Protein AF-A0A3M1T4Y9-F1 (afdb_monomer_lite)

Secondary structure (DSSP, 8-state):
--HHHHHHHHHHHHHHHHHHHHHHHHTTHHHHHHHHHHHHHTT-HHHHHHHHHHHHHHHHHHHHHHHHHHHHHHHHHHHHHHHHHSPPHHHHHHHHHHHHHHHHHHHHHTSS---HHHHHHHHHHHHHHHHHHHHHHHHHHHT-GGG-------S---------HHHHHTT--

Radius of gyration: 30.02 Å; chains: 1; bounding box: 60×34×85 Å

Foldseek 3Di:
DPVLVVVLVVLVVQLVVLVVQLVVLVVVQVVLLVQLLVCVVVVVLVSSLVSLVVNVVSVVSSVVSVVSSVVSVVVSVVSVVVSVPDDDPVRVVVVVVVVVVVVVVVVVCVVPPDDPVVVVVVVVVVVVVVVVVVVVVVVVCVVDVPPPDPDDDDDDPDDDPPPRSVRSSVVND

pLDDT: mean 72.03, std 17.89, range [40.34, 96.44]

Structure (mmCIF, N/CA/C/O backbone):
data_AF-A0A3M1T4Y9-F1
#
_entry.id   AF-A0A3M1T4Y9-F1
#
loop_
_atom_site.group_PDB
_atom_site.id
_atom_site.type_symbol
_atom_site.label_atom_id
_atom_site.label_alt_id
_atom_site.label_comp_id
_atom_site.label_asym_id
_atom_site.label_entity_id
_atom_site.label_seq_id
_atom_site.pdbx_PDB_ins_code
_atom_site.Cartn_x
_atom_site.Cartn_y
_atom_site.Cartn_z
_atom_site.occupancy
_atom_site.B_iso_or_equiv
_atom_site.auth_seq_id
_atom_site.auth_comp_id
_atom_site.auth_asym_id
_atom_site.auth_atom_id
_atom_site.pdbx_PDB_model_num
ATOM 1 N N . MET A 1 1 ? 6.243 -13.590 -27.210 1.00 53.50 1 MET A N 1
ATOM 2 C CA . MET A 1 1 ? 5.808 -12.484 -26.328 1.00 53.50 1 MET A CA 1
ATOM 3 C C . MET A 1 1 ? 6.963 -11.509 -26.207 1.00 53.50 1 MET A C 1
ATOM 5 O O . MET A 1 1 ? 8.082 -11.966 -26.019 1.00 53.50 1 MET A O 1
ATOM 9 N N . ASP A 1 2 ? 6.724 -10.208 -26.372 1.00 73.19 2 ASP A N 1
ATOM 10 C CA . ASP A 1 2 ? 7.786 -9.206 -26.223 1.00 73.19 2 ASP A CA 1
ATOM 11 C C . ASP A 1 2 ? 8.213 -9.130 -24.743 1.00 73.19 2 ASP A C 1
ATOM 13 O O . ASP A 1 2 ? 7.358 -8.845 -23.898 1.00 73.19 2 ASP A O 1
ATOM 17 N N . PRO A 1 3 ? 9.502 -9.319 -24.403 1.00 76.31 3 PRO A N 1
ATOM 18 C CA . PRO A 1 3 ? 9.963 -9.330 -23.008 1.00 76.31 3 PRO A CA 1
ATOM 19 C C . PRO A 1 3 ? 9.664 -8.008 -22.278 1.00 76.31 3 PRO A C 1
ATOM 21 O O . PRO A 1 3 ? 9.372 -8.000 -21.086 1.00 76.31 3 PRO A O 1
ATOM 24 N N . ARG A 1 4 ? 9.625 -6.891 -23.016 1.00 75.44 4 ARG A N 1
ATOM 25 C CA . ARG A 1 4 ? 9.264 -5.556 -22.506 1.00 75.44 4 ARG A CA 1
ATOM 26 C C . ARG A 1 4 ? 7.809 -5.465 -22.046 1.00 75.44 4 ARG A C 1
ATOM 28 O O . ARG A 1 4 ? 7.529 -4.947 -20.970 1.00 75.44 4 ARG A O 1
ATOM 35 N N . LYS A 1 5 ? 6.880 -6.013 -22.838 1.00 78.25 5 LYS A N 1
ATOM 36 C CA . LYS A 1 5 ? 5.452 -6.043 -22.485 1.00 78.25 5 LYS A CA 1
ATOM 37 C C . LYS A 1 5 ? 5.208 -6.936 -21.271 1.00 78.25 5 LYS A C 1
ATOM 39 O O . LYS A 1 5 ? 4.362 -6.618 -20.446 1.00 78.25 5 LYS A O 1
ATOM 44 N N . GLN A 1 6 ? 5.970 -8.024 -21.147 1.00 80.88 6 GLN A N 1
ATOM 45 C CA . GLN A 1 6 ? 5.895 -8.920 -19.998 1.00 80.88 6 GLN A CA 1
ATOM 46 C C . GLN A 1 6 ? 6.388 -8.248 -18.708 1.00 80.88 6 GLN A C 1
ATOM 48 O O . GLN A 1 6 ? 5.697 -8.329 -17.697 1.00 80.88 6 GLN A O 1
ATOM 53 N N . ALA A 1 7 ? 7.519 -7.537 -18.748 1.00 82.75 7 ALA A N 1
ATOM 54 C CA . ALA A 1 7 ? 8.029 -6.786 -17.598 1.00 82.75 7 ALA A CA 1
ATOM 55 C C . ALA A 1 7 ? 7.058 -5.674 -17.158 1.00 82.75 7 ALA A C 1
ATOM 57 O O . ALA A 1 7 ? 6.739 -5.549 -15.978 1.00 82.75 7 ALA A O 1
ATOM 58 N N . LEU A 1 8 ? 6.504 -4.918 -18.111 1.00 84.56 8 LEU A N 1
ATOM 59 C CA . LEU A 1 8 ? 5.527 -3.870 -17.815 1.00 84.56 8 LEU A CA 1
ATOM 60 C C . LEU A 1 8 ? 4.221 -4.436 -17.230 1.00 84.56 8 LEU A C 1
ATOM 62 O O . LEU A 1 8 ? 3.646 -3.864 -16.307 1.00 84.56 8 LEU A O 1
ATOM 66 N N . ALA A 1 9 ? 3.770 -5.593 -17.724 1.00 86.12 9 ALA A N 1
ATOM 67 C CA . ALA A 1 9 ? 2.607 -6.288 -17.178 1.00 86.12 9 ALA A CA 1
ATOM 68 C C . ALA A 1 9 ? 2.836 -6.785 -15.739 1.00 86.12 9 ALA A C 1
ATOM 70 O O . ALA A 1 9 ? 1.903 -6.760 -14.938 1.00 86.12 9 ALA A O 1
ATOM 71 N N . GLN A 1 10 ? 4.059 -7.207 -15.397 1.00 87.00 10 GLN A N 1
ATOM 72 C CA . GLN A 1 10 ? 4.425 -7.584 -14.028 1.00 87.00 10 GLN A CA 1
ATOM 73 C C . GLN A 1 10 ? 4.394 -6.376 -13.086 1.00 87.00 10 GLN A C 1
ATOM 75 O O . GLN A 1 10 ? 3.747 -6.449 -12.043 1.00 87.00 10 GLN A O 1
ATOM 80 N N . LEU A 1 11 ? 4.993 -5.250 -13.491 1.00 87.44 11 LEU A N 1
ATOM 81 C CA . LEU A 1 11 ? 4.949 -4.000 -12.721 1.00 87.44 11 LEU A CA 1
ATOM 82 C C . LEU A 1 11 ? 3.504 -3.515 -12.519 1.00 87.44 11 LEU A C 1
ATOM 84 O O . LEU A 1 11 ? 3.105 -3.160 -11.413 1.00 87.44 11 LEU A O 1
ATOM 88 N N . LEU A 1 12 ? 2.664 -3.591 -13.556 1.00 85.50 12 LEU A N 1
ATOM 89 C CA . LEU A 1 12 ? 1.243 -3.255 -13.438 1.00 85.50 12 LEU A CA 1
ATOM 90 C C . LEU A 1 12 ? 0.497 -4.196 -12.479 1.00 85.50 12 LEU A C 1
ATOM 92 O O . LEU A 1 12 ? -0.395 -3.766 -11.743 1.00 85.50 12 LEU A O 1
ATOM 96 N N . ALA A 1 13 ? 0.821 -5.490 -12.494 1.00 88.69 13 ALA A N 1
ATOM 97 C CA . ALA A 1 13 ? 0.234 -6.454 -11.570 1.00 88.69 13 ALA A CA 1
ATOM 98 C C . ALA A 1 13 ? 0.619 -6.143 -10.114 1.00 88.69 13 ALA A C 1
ATOM 100 O O . ALA A 1 13 ? -0.228 -6.257 -9.225 1.00 88.69 13 ALA A O 1
ATOM 101 N N . GLU A 1 14 ? 1.853 -5.700 -9.877 1.00 86.94 14 GLU A N 1
ATOM 102 C CA . GLU A 1 14 ? 2.330 -5.257 -8.567 1.00 86.94 14 GLU A CA 1
ATOM 103 C C . GLU A 1 14 ? 1.602 -3.996 -8.076 1.00 86.94 14 GLU A C 1
ATOM 105 O O . GLU A 1 14 ? 1.132 -3.959 -6.932 1.00 86.94 14 GLU A O 1
ATOM 110 N N . VAL A 1 15 ? 1.392 -3.009 -8.954 1.00 89.38 15 VAL A N 1
ATOM 111 C CA . VAL A 1 15 ? 0.550 -1.835 -8.664 1.00 89.38 15 VAL A CA 1
ATOM 112 C C . VAL A 1 15 ? -0.862 -2.274 -8.269 1.00 89.38 15 VAL A C 1
ATOM 114 O O . VAL A 1 15 ? -1.335 -1.955 -7.183 1.00 89.38 15 VAL A O 1
ATOM 117 N N . LYS A 1 16 ? -1.529 -3.109 -9.072 1.00 87.94 16 LYS A N 1
ATOM 118 C CA . LYS A 1 16 ? -2.893 -3.576 -8.752 1.00 87.94 16 LYS A CA 1
ATOM 119 C C . LYS A 1 16 ? -2.962 -4.376 -7.450 1.00 87.94 16 LYS A C 1
ATOM 121 O O . LYS A 1 16 ? -3.964 -4.328 -6.732 1.00 87.94 16 LYS A O 1
ATOM 126 N N . LEU A 1 17 ? -1.927 -5.154 -7.137 1.00 90.31 17 LEU A N 1
ATOM 127 C CA . LEU A 1 17 ? -1.857 -5.907 -5.888 1.00 90.31 17 LEU A CA 1
ATOM 128 C C . LEU A 1 17 ? -1.704 -4.971 -4.684 1.00 90.31 17 LEU A C 1
ATOM 130 O O . LEU A 1 17 ? -2.385 -5.165 -3.674 1.00 90.31 17 LEU A O 1
ATOM 134 N N . SER A 1 18 ? -0.832 -3.967 -4.783 1.00 82.06 18 SER A N 1
ATOM 135 C CA . SER A 1 18 ? -0.635 -2.966 -3.730 1.00 82.06 18 SER A CA 1
ATOM 136 C C . SER A 1 18 ? -1.882 -2.097 -3.528 1.00 82.06 18 SER A C 1
ATOM 138 O O . SER A 1 18 ? -2.288 -1.898 -2.383 1.00 82.06 18 SER A O 1
ATOM 140 N N . GLU A 1 19 ? -2.599 -1.723 -4.592 1.00 87.81 19 GLU A N 1
ATOM 141 C CA . GLU A 1 19 ? -3.905 -1.048 -4.499 1.00 87.81 19 GLU A CA 1
ATOM 142 C C . GLU A 1 19 ? -4.920 -1.874 -3.703 1.00 87.81 19 GLU A C 1
ATOM 144 O O . GLU A 1 19 ? -5.556 -1.371 -2.773 1.00 87.81 19 GLU A O 1
ATOM 149 N N . LYS A 1 20 ? -5.029 -3.176 -3.998 1.00 92.56 20 LYS A N 1
ATOM 150 C CA . LYS A 1 20 ? -5.908 -4.083 -3.244 1.00 92.56 20 LYS A CA 1
ATOM 151 C C . LYS A 1 20 ? -5.512 -4.180 -1.770 1.00 92.56 20 LYS A C 1
ATOM 153 O O . LYS A 1 20 ? -6.393 -4.284 -0.916 1.00 92.56 20 LYS A O 1
ATOM 158 N N . LYS A 1 21 ? -4.214 -4.164 -1.446 1.00 91.00 21 LYS A N 1
ATOM 159 C CA . LYS A 1 21 ? -3.738 -4.163 -0.050 1.00 91.00 21 LYS A CA 1
ATOM 160 C C . LYS A 1 21 ? -4.151 -2.879 0.674 1.00 91.00 21 LYS A C 1
ATOM 162 O O . LYS A 1 21 ? -4.679 -2.976 1.780 1.00 91.00 21 LYS A O 1
ATOM 167 N N . VAL A 1 22 ? -4.003 -1.714 0.036 1.00 90.44 22 VAL A N 1
ATOM 168 C CA . VAL A 1 22 ? -4.464 -0.422 0.577 1.00 90.44 22 VAL A CA 1
ATOM 169 C C . VAL A 1 22 ? -5.971 -0.442 0.822 1.00 90.44 22 VAL A C 1
ATOM 171 O O . VAL A 1 22 ? -6.413 -0.121 1.922 1.00 90.44 22 VAL A O 1
ATOM 174 N N . GLN A 1 23 ? -6.764 -0.884 -0.157 1.00 92.00 23 GLN A N 1
ATOM 175 C CA . GLN A 1 23 ? -8.221 -0.973 -0.015 1.00 92.00 23 GLN A CA 1
ATOM 176 C C . GLN A 1 23 ? -8.628 -1.882 1.151 1.00 92.00 23 GLN A C 1
ATOM 178 O O . GLN A 1 23 ? -9.451 -1.496 1.979 1.00 92.00 23 GLN A O 1
ATOM 183 N N . LYS A 1 24 ? -8.011 -3.065 1.272 1.00 94.00 24 LYS A N 1
ATOM 184 C CA . LYS A 1 24 ? -8.260 -3.986 2.392 1.00 94.00 24 LYS A CA 1
ATOM 185 C C . LYS A 1 24 ? -7.869 -3.390 3.741 1.00 94.00 24 LYS A C 1
ATOM 187 O O . LYS A 1 24 ? -8.565 -3.623 4.724 1.00 94.00 24 LYS A O 1
ATOM 192 N N . ALA A 1 25 ? -6.766 -2.647 3.808 1.00 91.62 25 ALA A N 1
ATOM 193 C CA . ALA A 1 25 ? -6.347 -1.976 5.032 1.00 91.62 25 ALA A CA 1
ATOM 194 C C . ALA A 1 25 ? -7.319 -0.844 5.416 1.00 91.62 25 ALA A C 1
ATOM 196 O O . ALA A 1 25 ? -7.693 -0.742 6.582 1.00 91.62 25 ALA A O 1
ATOM 197 N N . LYS A 1 26 ? -7.792 -0.052 4.444 1.00 93.00 26 LYS A N 1
ATOM 198 C CA . LYS A 1 26 ? -8.781 1.017 4.667 1.00 93.00 26 LYS A CA 1
ATOM 199 C C . LYS A 1 26 ? -10.142 0.478 5.091 1.00 93.00 26 LYS A C 1
ATOM 201 O O . LYS A 1 26 ? -10.763 1.045 5.980 1.00 93.00 26 LYS A O 1
ATOM 206 N N . ALA A 1 27 ? -10.574 -0.655 4.538 1.00 94.38 27 ALA A N 1
ATOM 207 C CA . ALA A 1 27 ? -11.850 -1.284 4.886 1.00 94.38 27 ALA A CA 1
ATOM 208 C C . ALA A 1 27 ? -11.958 -1.706 6.367 1.00 94.38 27 ALA A C 1
ATOM 210 O O . ALA A 1 27 ? -13.061 -1.927 6.862 1.00 94.38 27 ALA A O 1
ATOM 211 N N . LYS A 1 28 ? -10.833 -1.807 7.088 1.00 93.38 28 LYS A N 1
ATOM 212 C CA . LYS A 1 28 ? -10.810 -2.103 8.528 1.00 93.38 28 LYS A CA 1
ATOM 213 C C . LYS A 1 28 ? -11.035 -0.874 9.418 1.00 93.38 28 LYS A C 1
ATOM 215 O O . LYS A 1 28 ? -11.334 -1.057 10.592 1.00 93.38 28 LYS A O 1
ATOM 220 N N . LEU A 1 29 ? -10.917 0.348 8.890 1.00 93.38 29 LEU A N 1
ATOM 221 C CA . LEU A 1 29 ? -11.098 1.581 9.667 1.00 93.38 29 LEU A CA 1
ATOM 222 C C . LEU A 1 29 ? -12.570 1.841 10.053 1.00 93.38 29 LEU A C 1
ATOM 224 O O . LEU A 1 29 ? -12.822 2.011 11.244 1.00 93.38 29 LEU A O 1
ATOM 228 N N . PRO A 1 30 ? -13.561 1.779 9.134 1.00 95.06 30 PRO A N 1
ATOM 229 C CA . PRO A 1 30 ? -14.966 2.024 9.479 1.00 95.06 30 PRO A CA 1
ATOM 230 C C . PRO A 1 30 ? -15.542 1.138 10.600 1.00 95.06 30 PRO A C 1
ATOM 232 O O . PRO A 1 30 ? -16.251 1.659 11.461 1.00 95.06 30 PRO A O 1
ATOM 235 N N . PRO A 1 31 ? -15.274 -0.186 10.662 1.00 95.00 31 PRO A N 1
ATOM 236 C CA . PRO A 1 31 ? -15.792 -0.998 11.761 1.00 95.00 31 PRO A CA 1
ATOM 237 C C . PRO A 1 31 ? -15.127 -0.674 13.106 1.00 95.00 31 PRO A C 1
ATOM 239 O O . PRO A 1 31 ? -15.780 -0.819 14.137 1.00 95.00 31 PRO A O 1
ATOM 242 N N . LEU A 1 32 ? -13.862 -0.236 13.121 1.00 93.25 32 LEU A N 1
ATOM 243 C CA . LEU A 1 32 ? -13.201 0.232 14.345 1.00 93.25 32 LEU A CA 1
ATOM 244 C C . LEU A 1 32 ? -13.804 1.559 14.810 1.00 93.25 32 LEU A C 1
ATOM 246 O O . LEU A 1 32 ? -14.167 1.682 15.974 1.00 93.25 32 LEU A O 1
ATOM 250 N N . GLU A 1 33 ? -14.022 2.495 13.890 1.00 93.88 33 GLU A N 1
ATOM 251 C CA . GLU A 1 33 ? -14.706 3.758 14.169 1.00 93.88 33 GLU A CA 1
ATOM 252 C C . GLU A 1 33 ? -16.109 3.537 14.759 1.00 93.88 33 GLU A C 1
ATOM 254 O O . GLU A 1 33 ? -16.463 4.119 15.785 1.00 93.88 33 GLU A O 1
ATOM 259 N N . ALA A 1 34 ? -16.897 2.638 14.164 1.00 95.94 34 ALA A N 1
ATOM 260 C CA . ALA A 1 34 ? -18.216 2.291 14.684 1.00 95.94 34 ALA A CA 1
ATOM 261 C C . ALA A 1 34 ? -18.142 1.717 16.111 1.00 95.94 34 ALA A C 1
ATOM 263 O O . ALA A 1 34 ? -18.966 2.063 16.958 1.00 95.94 34 ALA A O 1
ATOM 264 N N . ARG A 1 35 ? -17.140 0.876 16.404 1.00 94.06 35 ARG A N 1
ATOM 265 C CA . ARG A 1 35 ? -16.917 0.323 17.751 1.00 94.06 35 ARG A CA 1
ATOM 266 C C . ARG A 1 35 ? -16.507 1.394 18.760 1.00 94.06 35 ARG A C 1
ATOM 268 O O . ARG A 1 35 ? -16.986 1.345 19.891 1.00 94.06 35 ARG A O 1
ATOM 275 N N . ILE A 1 36 ? -15.675 2.362 18.365 1.00 94.56 36 ILE A N 1
ATOM 276 C CA . ILE A 1 36 ? -15.299 3.510 19.207 1.00 94.56 36 ILE A CA 1
ATOM 277 C C . ILE A 1 36 ? -16.554 4.305 19.575 1.00 94.56 36 ILE A C 1
ATOM 279 O O . ILE A 1 36 ? -16.843 4.474 20.760 1.00 94.56 36 ILE A O 1
ATOM 283 N N . LYS A 1 37 ? -17.352 4.700 18.575 1.00 95.00 37 LYS A N 1
ATOM 284 C CA . LYS A 1 37 ? -18.601 5.454 18.773 1.00 95.00 37 LYS A CA 1
ATOM 285 C C . LYS A 1 37 ? -19.581 4.710 19.683 1.00 95.00 37 LYS A C 1
ATOM 287 O O . LYS A 1 37 ? -20.112 5.283 20.630 1.00 95.00 37 LYS A O 1
ATOM 292 N N . GLN A 1 38 ? -19.780 3.411 19.460 1.00 96.44 38 GLN A N 1
ATOM 293 C CA . GLN A 1 38 ? -20.645 2.586 20.311 1.00 96.44 38 GLN A CA 1
ATOM 294 C C . GLN A 1 38 ? -20.137 2.491 21.757 1.00 96.44 38 GLN A C 1
ATOM 296 O O . GLN A 1 38 ? -20.934 2.560 22.693 1.00 96.44 38 GLN A O 1
ATOM 301 N N . ALA A 1 39 ? -18.825 2.338 21.959 1.00 94.00 39 ALA A N 1
ATOM 302 C CA . ALA A 1 39 ? -18.233 2.285 23.293 1.00 94.00 39 ALA A CA 1
ATOM 303 C C . ALA A 1 39 ? -18.366 3.624 24.040 1.00 94.00 39 ALA A C 1
ATOM 305 O O . ALA A 1 39 ? -18.637 3.612 25.243 1.00 94.00 39 ALA A O 1
ATOM 306 N N . LEU A 1 40 ? -18.241 4.753 23.331 1.00 93.44 40 LEU A N 1
ATOM 307 C CA . LEU A 1 40 ? -18.469 6.096 23.871 1.00 93.44 40 LEU A CA 1
ATOM 308 C C . LEU A 1 40 ? -19.922 6.298 24.309 1.00 93.44 40 LEU A C 1
ATOM 310 O O . LEU A 1 40 ? -20.162 6.653 25.462 1.00 93.44 40 LEU A O 1
ATOM 314 N N . VAL A 1 41 ? -20.888 5.978 23.441 1.00 95.31 41 VAL A N 1
ATOM 315 C CA . VAL A 1 41 ? -22.327 6.078 23.756 1.00 95.31 41 VAL A CA 1
ATOM 316 C C . VAL A 1 41 ? -22.708 5.188 24.944 1.00 95.31 41 VAL A C 1
ATOM 318 O O . VAL A 1 41 ? -23.518 5.574 25.781 1.00 95.31 41 VAL A O 1
ATOM 321 N N . ALA A 1 42 ? -22.091 4.011 25.068 1.00 94.94 42 ALA A N 1
ATOM 322 C CA . ALA A 1 42 ? -22.312 3.101 26.191 1.00 94.94 42 ALA A CA 1
ATOM 323 C C . ALA A 1 42 ? -21.606 3.524 27.499 1.00 94.94 42 ALA A C 1
ATOM 325 O O . ALA A 1 42 ? -21.643 2.770 28.473 1.00 94.94 42 ALA A O 1
ATOM 326 N N . GLY A 1 43 ? -20.904 4.665 27.526 1.00 93.00 43 GLY A N 1
ATOM 327 C CA . GLY A 1 43 ? -20.142 5.142 28.686 1.00 93.00 43 GLY A CA 1
ATOM 328 C C . GLY A 1 43 ? -18.892 4.311 29.008 1.00 93.00 43 GLY A C 1
ATOM 329 O O . GLY A 1 43 ? -18.253 4.514 30.041 1.00 93.00 43 GLY A O 1
ATOM 330 N N . LYS A 1 44 ? -18.499 3.376 28.133 1.00 95.44 44 LYS A N 1
ATOM 331 C CA . LYS A 1 44 ? -17.351 2.474 28.323 1.00 95.44 44 LYS A CA 1
ATOM 332 C C . LYS A 1 44 ? -16.060 3.126 27.822 1.00 95.44 44 LYS A C 1
ATOM 334 O O . LYS A 1 44 ? -15.433 2.638 26.882 1.00 95.44 44 LYS A O 1
ATOM 339 N N . ARG A 1 45 ? -15.641 4.219 28.468 1.00 92.31 45 ARG A N 1
ATOM 340 C CA . ARG A 1 45 ? -14.485 5.033 28.037 1.00 92.31 45 ARG A CA 1
ATOM 341 C C . ARG A 1 45 ? -13.177 4.251 27.906 1.00 92.31 45 ARG A C 1
ATOM 343 O O . ARG A 1 45 ? -12.481 4.410 26.913 1.00 92.31 45 ARG A O 1
ATOM 350 N N . GLU A 1 46 ? -12.866 3.356 28.841 1.00 92.69 46 GLU A N 1
ATOM 351 C CA . GLU A 1 46 ? -11.641 2.540 28.759 1.00 92.69 46 GLU A CA 1
ATOM 352 C C . GLU A 1 46 ? -11.646 1.567 27.568 1.00 92.69 46 GLU A C 1
ATOM 354 O O . GLU A 1 46 ? -10.607 1.306 26.964 1.00 92.69 46 GLU A O 1
ATOM 359 N N . LEU A 1 47 ? -12.821 1.066 27.174 1.00 92.12 47 LEU A N 1
ATOM 360 C CA . LEU A 1 47 ? -12.959 0.238 25.976 1.00 92.12 47 LEU A CA 1
ATOM 361 C C . LEU A 1 47 ? -12.813 1.082 24.701 1.00 92.12 47 LEU A C 1
ATOM 363 O O . LEU A 1 47 ? -12.142 0.659 23.764 1.00 92.12 47 LEU A O 1
ATOM 367 N N . ALA A 1 48 ? -13.387 2.289 24.689 1.00 92.44 48 ALA A N 1
ATOM 368 C CA . ALA A 1 48 ? -13.231 3.235 23.589 1.00 92.44 48 ALA A CA 1
ATOM 369 C C . ALA A 1 48 ? -11.757 3.623 23.376 1.00 92.44 48 ALA A C 1
ATOM 371 O O . ALA A 1 48 ? -11.293 3.611 22.240 1.00 92.44 48 ALA A O 1
ATOM 372 N N . LYS A 1 49 ? -10.996 3.866 24.456 1.00 93.06 49 LYS A N 1
ATOM 373 C CA . LYS A 1 49 ? -9.547 4.136 24.393 1.00 93.06 49 LYS A CA 1
ATOM 374 C C . LYS A 1 49 ? -8.775 2.998 23.723 1.00 93.06 49 LYS A C 1
ATOM 376 O O . LYS A 1 49 ? -7.929 3.254 22.874 1.00 93.06 49 LYS A O 1
ATOM 381 N N . ARG A 1 50 ? -9.079 1.738 24.059 1.00 94.38 50 ARG A N 1
ATOM 382 C CA . ARG A 1 50 ? -8.435 0.573 23.422 1.00 94.38 50 ARG A CA 1
ATOM 383 C C . ARG A 1 50 ? -8.725 0.514 21.925 1.00 94.38 50 ARG A C 1
ATOM 385 O O . ARG A 1 50 ? -7.797 0.369 21.139 1.00 94.38 50 ARG A O 1
ATOM 392 N N . TYR A 1 51 ? -9.985 0.692 21.528 1.00 93.44 51 TYR A N 1
ATOM 393 C CA . TYR A 1 51 ? -10.343 0.723 20.108 1.00 93.44 51 TYR A CA 1
ATOM 394 C C . TYR A 1 51 ? -9.735 1.919 19.364 1.00 93.44 51 TYR A C 1
ATOM 396 O O . TYR A 1 51 ? -9.384 1.779 18.197 1.00 93.44 51 TYR A O 1
ATOM 404 N N . ALA A 1 52 ? -9.560 3.067 20.024 1.00 90.94 52 ALA A N 1
ATOM 405 C CA . ALA A 1 52 ? -8.875 4.223 19.451 1.00 90.94 52 ALA A CA 1
ATOM 406 C C . ALA A 1 52 ? -7.387 3.938 19.180 1.00 90.94 52 ALA A C 1
ATOM 408 O O . ALA A 1 52 ? -6.883 4.284 18.115 1.00 90.94 52 ALA A O 1
ATOM 409 N N . LEU A 1 53 ? -6.701 3.235 20.089 1.00 93.81 53 LEU A N 1
ATOM 410 C CA . LEU A 1 53 ? -5.320 2.792 19.859 1.00 93.81 53 LEU A CA 1
ATOM 411 C C . LEU A 1 53 ? -5.230 1.811 18.679 1.00 93.81 53 LEU A C 1
ATOM 413 O O . LEU A 1 53 ? -4.405 2.001 17.789 1.00 93.81 53 LEU A O 1
ATOM 417 N N . GLU A 1 54 ? -6.121 0.816 18.618 1.00 92.94 54 GLU A N 1
ATOM 418 C CA . GLU A 1 54 ? -6.199 -0.117 17.480 1.00 92.94 54 GLU A CA 1
ATOM 419 C C . GLU A 1 54 ? -6.467 0.614 16.152 1.00 92.94 54 GLU A C 1
ATOM 421 O O . GLU A 1 54 ? -5.945 0.243 15.098 1.00 92.94 54 GLU A O 1
ATOM 426 N N . PHE A 1 55 ? -7.278 1.673 16.187 1.00 93.31 55 PHE A N 1
ATOM 427 C CA . PHE A 1 55 ? -7.579 2.505 15.027 1.00 93.31 55 PHE A CA 1
ATOM 428 C C . PHE A 1 55 ? -6.358 3.292 14.540 1.00 93.31 55 PHE A C 1
ATOM 430 O O . PHE A 1 55 ? -6.104 3.320 13.333 1.00 93.31 55 PHE A O 1
ATOM 437 N N . GLU A 1 56 ? -5.560 3.861 15.444 1.00 92.75 56 GLU A N 1
ATOM 438 C CA . GLU A 1 56 ? -4.304 4.529 15.085 1.00 92.75 56 GLU A CA 1
ATOM 439 C C . GLU A 1 56 ? -3.263 3.553 14.530 1.00 92.75 56 GLU A C 1
ATOM 441 O O . GLU A 1 56 ? -2.650 3.808 13.489 1.00 92.75 56 GLU A O 1
ATOM 446 N N . GLU A 1 57 ? -3.116 2.374 15.134 1.00 93.56 57 GLU A N 1
ATOM 447 C CA . GLU A 1 57 ? -2.260 1.321 14.582 1.00 93.56 57 GLU A CA 1
ATOM 448 C C . GLU A 1 57 ? -2.700 0.916 13.167 1.00 93.56 57 GLU A C 1
ATOM 450 O O . GLU A 1 57 ? -1.872 0.738 12.261 1.00 93.56 57 GLU A O 1
ATOM 455 N N . GLN A 1 58 ? -4.013 0.823 12.942 1.00 94.38 58 GLN A N 1
ATOM 456 C CA . GLN A 1 58 ? -4.576 0.510 11.636 1.00 94.38 58 GLN A CA 1
ATOM 457 C C . GLN A 1 58 ? -4.377 1.657 10.629 1.00 94.38 58 GLN A C 1
ATOM 459 O O . GLN A 1 58 ? -4.079 1.381 9.462 1.00 94.38 58 GLN A O 1
ATOM 464 N N . LYS A 1 59 ? -4.453 2.928 11.048 1.00 92.88 59 LYS A N 1
ATOM 465 C CA . LYS A 1 59 ? -4.084 4.093 10.220 1.00 92.88 59 LYS A CA 1
ATOM 466 C C . LYS A 1 59 ? -2.613 4.032 9.806 1.00 92.88 59 LYS A C 1
ATOM 468 O O . LYS A 1 59 ? -2.302 4.217 8.628 1.00 92.88 59 LYS A O 1
ATOM 473 N N . LEU A 1 60 ? -1.703 3.702 10.725 1.00 93.06 60 LEU A N 1
ATOM 474 C CA . LEU A 1 60 ? -0.284 3.512 10.404 1.00 93.06 60 LEU A CA 1
ATOM 475 C C . LEU A 1 60 ? -0.082 2.370 9.398 1.00 93.06 60 LEU A C 1
ATOM 477 O O . LEU A 1 60 ? 0.720 2.489 8.470 1.00 93.06 60 LEU A O 1
ATOM 481 N N . ALA A 1 61 ? -0.834 1.274 9.530 1.00 90.00 61 ALA A N 1
ATOM 482 C CA . ALA A 1 61 ? -0.804 0.181 8.562 1.00 90.00 61 ALA A CA 1
ATOM 483 C C . ALA A 1 61 ? -1.288 0.612 7.165 1.00 90.00 61 ALA A C 1
ATOM 485 O O . ALA A 1 61 ? -0.687 0.205 6.167 1.00 90.00 61 ALA A O 1
ATOM 486 N N . VAL A 1 62 ? -2.325 1.454 7.085 1.00 91.00 62 VAL A N 1
ATOM 487 C CA . VAL A 1 62 ? -2.785 2.059 5.824 1.00 91.00 62 VAL A CA 1
ATOM 488 C C . VAL A 1 62 ? -1.683 2.913 5.205 1.00 91.00 62 VAL A C 1
ATOM 490 O O . VAL A 1 62 ? -1.341 2.672 4.049 1.00 91.00 62 VAL A O 1
ATOM 493 N N . ARG A 1 63 ? -1.060 3.816 5.976 1.00 91.69 63 ARG A N 1
ATOM 494 C CA . ARG A 1 63 ? 0.038 4.671 5.491 1.00 91.69 63 ARG A CA 1
ATOM 495 C C . ARG A 1 63 ? 1.196 3.852 4.914 1.00 91.69 63 ARG A C 1
ATOM 497 O O . ARG A 1 63 ? 1.675 4.147 3.824 1.00 91.69 63 ARG A O 1
ATOM 504 N N . ARG A 1 64 ? 1.602 2.767 5.587 1.00 92.19 64 ARG A N 1
ATOM 505 C CA . ARG A 1 64 ? 2.638 1.850 5.069 1.00 92.19 64 ARG A CA 1
ATOM 506 C C . ARG A 1 64 ? 2.238 1.207 3.738 1.00 92.19 64 ARG A C 1
ATOM 508 O O . ARG A 1 64 ? 3.063 1.096 2.835 1.00 92.19 64 ARG A O 1
ATOM 515 N N . CYS A 1 65 ? 0.979 0.788 3.595 1.00 88.69 65 CYS A N 1
ATOM 516 C CA . CYS A 1 65 ? 0.488 0.218 2.338 1.00 88.69 65 CYS A CA 1
ATOM 517 C C . CYS A 1 65 ? 0.436 1.269 1.215 1.00 88.69 65 CYS A C 1
ATOM 519 O O . CYS A 1 65 ? 0.732 0.949 0.067 1.00 88.69 65 CYS A O 1
ATOM 521 N N . GLU A 1 66 ? 0.077 2.514 1.533 1.00 88.06 66 GLU A N 1
ATOM 522 C CA . GLU A 1 66 ? 0.046 3.626 0.575 1.00 88.06 66 GLU A CA 1
ATOM 523 C C . GLU A 1 66 ? 1.448 4.002 0.091 1.00 88.06 66 GLU A C 1
ATOM 525 O O . GLU A 1 66 ? 1.640 4.209 -1.104 1.00 88.06 66 GLU A O 1
ATOM 530 N N . GLN A 1 67 ? 2.443 3.998 0.981 1.00 91.94 67 GLN A N 1
ATOM 531 C CA . GLN A 1 67 ? 3.847 4.185 0.605 1.00 91.94 67 GLN A CA 1
ATOM 532 C C . GLN A 1 67 ? 4.323 3.095 -0.367 1.00 91.94 67 GLN A C 1
ATOM 534 O O . GLN A 1 67 ? 4.946 3.403 -1.381 1.00 91.94 67 GLN A O 1
ATOM 539 N N . GLN A 1 68 ? 3.980 1.826 -0.113 1.00 87.19 68 GLN A N 1
ATOM 540 C CA . GLN A 1 68 ? 4.297 0.723 -1.031 1.00 87.19 68 GLN A CA 1
ATOM 541 C C . GLN A 1 68 ? 3.620 0.894 -2.395 1.00 87.19 68 GLN A C 1
ATOM 543 O O . GLN A 1 68 ? 4.245 0.649 -3.423 1.00 87.19 68 GLN A O 1
ATOM 548 N N . LEU A 1 69 ? 2.363 1.345 -2.415 1.00 88.38 69 LEU A N 1
ATOM 549 C CA . LEU A 1 69 ? 1.657 1.645 -3.658 1.00 88.38 69 LEU A CA 1
ATOM 550 C C . LEU A 1 69 ? 2.338 2.781 -4.434 1.00 88.38 69 LEU A C 1
ATOM 552 O O . LEU A 1 69 ? 2.507 2.676 -5.646 1.00 88.38 69 LEU A O 1
ATOM 556 N N . ALA A 1 70 ? 2.743 3.852 -3.749 1.00 87.12 70 ALA A N 1
ATOM 557 C CA . ALA A 1 70 ? 3.436 4.972 -4.377 1.00 87.12 70 ALA A CA 1
ATOM 558 C C . ALA A 1 70 ? 4.761 4.529 -5.021 1.00 87.12 70 ALA A C 1
ATOM 560 O O . ALA A 1 70 ? 5.046 4.902 -6.157 1.00 87.12 70 ALA A O 1
ATOM 561 N N . LEU A 1 71 ? 5.534 3.682 -4.335 1.00 88.25 71 LEU A N 1
ATOM 562 C CA . LEU A 1 71 ? 6.762 3.100 -4.884 1.00 88.25 71 LEU A CA 1
ATOM 563 C C . LEU A 1 71 ? 6.484 2.225 -6.113 1.00 88.25 71 LEU A C 1
ATOM 565 O O . LEU A 1 71 ? 7.142 2.396 -7.137 1.00 88.25 71 LEU A O 1
ATOM 569 N N . ALA A 1 72 ? 5.482 1.342 -6.048 1.00 81.19 72 ALA A N 1
ATOM 570 C CA . ALA A 1 72 ? 5.119 0.479 -7.173 1.00 81.19 72 ALA A CA 1
ATOM 571 C C . ALA A 1 72 ? 4.672 1.292 -8.404 1.00 81.19 72 ALA A C 1
ATOM 573 O O . ALA A 1 72 ? 5.024 0.957 -9.535 1.00 81.19 72 ALA A O 1
ATOM 574 N N . LYS A 1 73 ? 3.930 2.390 -8.195 1.00 83.12 73 LYS A N 1
ATOM 575 C CA . LYS A 1 73 ? 3.519 3.305 -9.272 1.00 83.12 73 LYS A CA 1
ATOM 576 C C . LYS A 1 73 ? 4.715 3.983 -9.935 1.00 83.12 73 LYS A C 1
ATOM 578 O O . LYS A 1 73 ? 4.814 3.936 -11.155 1.00 83.12 73 LYS A O 1
ATOM 583 N N . ARG A 1 74 ? 5.658 4.507 -9.145 1.00 86.25 74 ARG A N 1
ATOM 584 C CA . ARG A 1 74 ? 6.898 5.105 -9.672 1.00 86.25 74 ARG A CA 1
ATOM 585 C C . ARG A 1 74 ? 7.698 4.110 -10.509 1.00 86.25 74 ARG A C 1
ATOM 587 O O . ARG A 1 74 ? 8.109 4.427 -11.617 1.00 86.25 74 ARG A O 1
ATOM 594 N N . GLN A 1 75 ? 7.858 2.877 -10.029 1.00 85.19 75 GLN A N 1
ATOM 595 C CA . GLN A 1 75 ? 8.556 1.828 -10.780 1.00 85.19 75 GLN A CA 1
ATOM 596 C C . GLN A 1 75 ? 7.846 1.479 -12.094 1.00 85.19 75 GLN A C 1
ATOM 598 O O . GLN A 1 75 ? 8.500 1.260 -13.115 1.00 85.19 75 GLN A O 1
ATOM 603 N N . TYR A 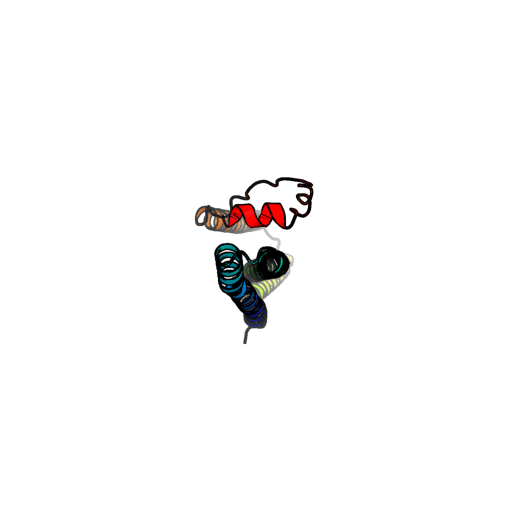1 76 ? 6.511 1.441 -12.090 1.00 83.06 76 TYR A N 1
ATOM 604 C CA . TYR A 1 76 ? 5.722 1.242 -13.303 1.00 83.06 76 TYR A CA 1
ATOM 605 C C . TYR A 1 76 ? 5.888 2.402 -14.297 1.00 83.06 76 TYR A C 1
ATOM 607 O O . TYR A 1 76 ? 6.091 2.151 -15.483 1.00 83.06 76 TYR A O 1
ATOM 615 N N . GLU A 1 77 ? 5.855 3.650 -13.828 1.00 84.19 77 GLU A N 1
ATOM 616 C CA . GLU A 1 77 ? 6.066 4.853 -14.645 1.00 84.19 77 GLU A CA 1
ATOM 617 C C . GLU A 1 77 ? 7.473 4.887 -15.255 1.00 84.19 77 GLU A C 1
ATOM 619 O O . GLU A 1 77 ? 7.625 5.086 -16.461 1.00 84.19 77 GLU A O 1
ATOM 624 N N . GLU A 1 78 ? 8.508 4.605 -14.463 1.00 85.06 78 GLU A N 1
ATOM 625 C CA . GLU A 1 78 ? 9.883 4.477 -14.953 1.00 85.06 78 GLU A CA 1
ATOM 626 C C . GLU A 1 78 ? 10.023 3.339 -15.972 1.00 85.06 78 GLU A C 1
ATOM 628 O O . GLU A 1 78 ? 10.704 3.480 -16.990 1.00 85.06 78 GLU A O 1
ATOM 633 N N . GLY A 1 79 ? 9.370 2.202 -15.717 1.00 84.06 79 GLY A N 1
ATOM 634 C CA . GLY A 1 79 ? 9.330 1.070 -16.637 1.00 84.06 79 GLY A CA 1
ATOM 635 C C . GLY A 1 79 ? 8.644 1.420 -17.957 1.00 84.06 79 GLY A C 1
ATOM 636 O O . GLY A 1 79 ? 9.130 1.038 -19.024 1.00 84.06 79 GLY A O 1
ATOM 637 N N . LEU A 1 80 ? 7.552 2.185 -17.898 1.00 84.75 80 LEU A N 1
ATOM 638 C CA . LEU A 1 80 ? 6.842 2.695 -19.067 1.00 84.75 80 LEU A CA 1
ATOM 639 C C . LEU A 1 80 ? 7.726 3.649 -19.868 1.00 84.75 80 LEU A C 1
ATOM 641 O O . LEU A 1 80 ? 7.869 3.471 -21.076 1.00 84.75 80 LEU A O 1
ATOM 645 N N . ARG A 1 81 ? 8.383 4.600 -19.200 1.00 83.62 81 ARG A N 1
ATOM 646 C CA . ARG A 1 81 ? 9.303 5.549 -19.832 1.00 83.62 81 ARG A CA 1
ATOM 647 C C . ARG A 1 81 ? 10.444 4.832 -20.557 1.00 83.62 81 ARG A C 1
ATOM 649 O O . ARG A 1 81 ? 10.640 5.056 -21.746 1.00 83.62 81 ARG A O 1
ATOM 656 N N . LYS A 1 82 ? 11.109 3.874 -19.903 1.00 80.25 82 LYS A N 1
ATOM 657 C CA . LYS A 1 82 ? 12.167 3.051 -20.524 1.00 80.25 82 LYS A CA 1
ATOM 658 C C . LYS A 1 82 ? 11.660 2.238 -21.717 1.00 80.25 82 LYS A C 1
ATOM 660 O O . LYS A 1 82 ? 12.390 2.033 -22.684 1.00 80.25 82 LYS A O 1
ATOM 665 N N . ALA A 1 83 ? 10.421 1.752 -21.659 1.00 77.50 83 ALA A N 1
ATOM 666 C CA . ALA A 1 83 ? 9.819 1.018 -22.766 1.00 77.50 83 ALA A CA 1
ATOM 667 C C . ALA A 1 83 ? 9.506 1.914 -23.978 1.00 77.50 83 ALA A C 1
ATOM 669 O O . ALA A 1 83 ? 9.523 1.408 -25.101 1.00 77.50 83 ALA A O 1
ATOM 670 N N . LEU A 1 84 ? 9.232 3.203 -23.749 1.00 74.69 84 LEU A N 1
ATOM 671 C CA . LEU A 1 84 ? 8.974 4.209 -24.783 1.00 74.69 84 LEU A CA 1
ATOM 672 C C . LEU A 1 84 ? 10.268 4.788 -25.376 1.00 74.69 84 LEU A C 1
ATOM 674 O O . LEU A 1 84 ? 10.343 4.963 -26.587 1.00 74.69 84 LEU A O 1
ATOM 678 N N . GLU A 1 85 ? 11.287 5.039 -24.549 1.00 72.88 85 GLU A N 1
ATOM 679 C CA . GLU A 1 85 ? 12.583 5.600 -24.969 1.00 72.88 85 GLU A CA 1
ATOM 680 C C . GLU A 1 85 ? 13.442 4.598 -25.756 1.00 72.88 85 GLU A C 1
ATOM 682 O O . GLU A 1 85 ? 14.246 4.989 -26.600 1.00 72.88 85 GLU A O 1
ATOM 687 N N . GLN A 1 86 ? 13.293 3.291 -25.517 1.00 63.97 86 GLN A N 1
ATOM 688 C CA . GLN A 1 86 ? 14.068 2.300 -26.259 1.00 63.97 86 GLN A CA 1
ATOM 689 C C . GLN A 1 86 ? 13.544 2.139 -27.693 1.00 63.97 86 GLN A C 1
ATOM 691 O O . GLN A 1 86 ? 12.407 1.674 -27.863 1.00 63.97 86 GLN A O 1
ATOM 696 N N . PRO A 1 87 ? 14.376 2.382 -28.732 1.00 61.88 87 PRO A N 1
ATOM 697 C CA . PRO A 1 87 ? 13.978 2.151 -30.113 1.00 61.88 87 PRO A CA 1
ATOM 698 C C . PRO A 1 87 ? 13.452 0.726 -30.259 1.00 61.88 87 PRO A C 1
ATOM 700 O O . PRO A 1 87 ? 14.011 -0.252 -29.748 1.00 61.88 87 PRO A O 1
ATOM 703 N N . SER A 1 88 ? 12.302 0.590 -30.913 1.00 62.75 88 SER A N 1
ATOM 704 C CA . SER A 1 88 ? 11.708 -0.722 -31.140 1.00 62.75 88 SER A CA 1
ATOM 705 C C . SER A 1 88 ? 12.706 -1.625 -31.877 1.00 62.75 88 SER A C 1
ATOM 707 O O . SER A 1 88 ? 13.488 -1.156 -32.696 1.00 62.75 88 SER A O 1
ATOM 709 N N . ALA A 1 89 ? 12.672 -2.944 -31.651 1.00 61.03 89 ALA A N 1
ATOM 710 C CA . ALA A 1 89 ? 13.571 -3.874 -32.349 1.00 61.03 89 ALA A CA 1
ATOM 711 C C . ALA A 1 89 ? 13.499 -3.740 -33.887 1.00 61.03 89 ALA A C 1
ATOM 713 O O . ALA A 1 89 ? 14.463 -4.041 -34.583 1.00 61.03 89 ALA A O 1
ATOM 714 N N . LYS A 1 90 ? 12.365 -3.263 -34.416 1.00 61.06 90 LYS A N 1
ATOM 715 C CA . LYS A 1 90 ? 12.183 -2.944 -35.834 1.00 61.06 90 LYS A CA 1
ATOM 716 C C . LYS A 1 90 ? 12.945 -1.676 -36.247 1.00 61.06 90 LYS A C 1
ATOM 718 O O . LYS A 1 90 ? 13.621 -1.717 -37.266 1.00 61.06 90 LYS A O 1
ATOM 723 N N . GLN A 1 91 ? 12.881 -0.611 -35.443 1.00 61.62 91 GLN A N 1
ATOM 724 C CA . GLN A 1 91 ? 13.669 0.616 -35.634 1.00 61.62 91 GLN A CA 1
ATOM 725 C C . GLN A 1 91 ? 15.171 0.358 -35.479 1.00 61.62 91 GLN A C 1
ATOM 727 O O . GLN A 1 91 ? 15.962 0.849 -36.271 1.00 61.62 91 GLN A O 1
ATOM 732 N N . LEU A 1 92 ? 15.573 -0.477 -34.518 1.00 63.38 92 LEU A N 1
ATOM 733 C CA . LEU A 1 92 ? 16.978 -0.830 -34.331 1.00 63.38 92 LEU A CA 1
ATOM 734 C C . LEU A 1 92 ? 17.521 -1.627 -35.527 1.00 63.38 92 LEU A C 1
ATOM 736 O O . LEU A 1 92 ? 18.617 -1.357 -36.005 1.00 63.38 92 LEU A O 1
ATOM 740 N N . ARG A 1 93 ? 16.732 -2.572 -36.065 1.00 66.69 93 ARG A N 1
ATOM 741 C CA . ARG A 1 93 ? 17.088 -3.285 -37.303 1.00 66.69 93 ARG A CA 1
ATOM 742 C C . ARG A 1 93 ? 17.147 -2.347 -38.501 1.00 66.69 93 ARG A C 1
ATOM 744 O O . ARG A 1 93 ? 18.083 -2.458 -39.281 1.00 66.69 93 ARG A O 1
ATOM 751 N N . SER A 1 94 ? 16.191 -1.430 -38.666 1.00 65.81 94 SER A N 1
ATOM 752 C CA . SER A 1 94 ? 16.243 -0.471 -39.777 1.00 65.81 94 SER A CA 1
ATOM 753 C C . SER A 1 94 ? 17.438 0.471 -39.657 1.00 65.81 94 SER A C 1
ATOM 755 O O . SER A 1 94 ? 18.105 0.687 -40.657 1.00 65.81 94 SER A O 1
ATOM 757 N N . MET A 1 95 ? 17.771 0.947 -38.452 1.00 67.50 95 MET A N 1
ATOM 758 C CA . MET A 1 95 ? 18.990 1.728 -38.209 1.00 67.50 95 MET A CA 1
ATOM 759 C C . MET A 1 95 ? 20.249 0.912 -38.506 1.00 67.50 95 MET A C 1
ATOM 761 O O . MET A 1 95 ? 21.147 1.423 -39.152 1.00 67.50 95 MET A O 1
ATOM 765 N N . GLN A 1 96 ? 20.311 -0.368 -38.122 1.00 71.19 96 GLN A N 1
ATOM 766 C CA . GLN A 1 96 ? 21.441 -1.241 -38.467 1.00 71.19 96 GLN A CA 1
ATOM 767 C C . GLN A 1 96 ? 21.562 -1.485 -39.974 1.00 71.19 96 GLN A C 1
ATOM 769 O O . GLN A 1 96 ? 22.670 -1.514 -40.500 1.00 71.19 96 GLN A O 1
ATOM 774 N N . HIS A 1 97 ? 20.446 -1.673 -40.680 1.00 72.00 97 HIS A N 1
ATOM 775 C CA . HIS A 1 97 ? 20.452 -1.814 -42.137 1.00 72.00 97 HIS A CA 1
ATOM 776 C C . HIS A 1 97 ? 20.872 -0.516 -42.825 1.00 72.00 97 HIS A C 1
ATOM 778 O O . HIS A 1 97 ? 21.648 -0.564 -43.771 1.00 72.00 97 HIS A O 1
ATOM 784 N N . MET A 1 98 ? 20.400 0.627 -42.329 1.00 69.12 98 MET A N 1
ATOM 785 C CA . MET A 1 98 ? 20.765 1.944 -42.840 1.00 69.12 98 MET A CA 1
ATOM 786 C C . MET A 1 98 ? 22.237 2.261 -42.571 1.00 69.12 98 MET A C 1
ATOM 788 O O . MET A 1 98 ? 22.930 2.680 -43.486 1.00 69.12 98 MET A O 1
ATOM 792 N N . ALA A 1 99 ? 22.741 1.953 -41.374 1.00 69.62 99 ALA A N 1
ATOM 793 C CA . ALA A 1 99 ? 24.151 2.087 -41.020 1.00 69.62 99 ALA A CA 1
ATOM 794 C C . ALA A 1 99 ? 25.044 1.199 -41.897 1.00 69.62 99 ALA A C 1
ATOM 796 O O . ALA A 1 99 ? 26.014 1.689 -42.454 1.00 69.62 99 ALA A O 1
ATOM 797 N N . LYS A 1 100 ? 24.677 -0.073 -42.113 1.00 72.75 100 LYS A N 1
ATOM 798 C CA . LYS A 1 100 ? 25.410 -0.968 -43.029 1.00 72.75 100 LYS A CA 1
ATOM 799 C C . LYS A 1 100 ? 25.370 -0.499 -44.484 1.00 72.75 100 LYS A C 1
ATOM 801 O O . LYS A 1 100 ? 26.341 -0.671 -45.209 1.00 72.75 100 LYS A O 1
ATOM 806 N N . ALA A 1 101 ? 24.246 0.063 -44.926 1.00 70.12 101 ALA A N 1
ATOM 807 C CA . ALA A 1 101 ? 24.131 0.634 -46.264 1.00 70.12 101 ALA A CA 1
ATOM 808 C C . ALA A 1 101 ? 24.978 1.910 -46.409 1.00 70.12 101 ALA A C 1
ATOM 810 O O . ALA A 1 101 ? 25.608 2.097 -47.444 1.00 70.12 101 ALA A O 1
ATOM 811 N N . MET A 1 102 ? 25.033 2.753 -45.373 1.00 63.47 102 MET A N 1
ATOM 812 C CA . MET A 1 102 ? 25.899 3.936 -45.313 1.00 63.47 102 MET A CA 1
ATOM 813 C C . MET A 1 102 ? 27.386 3.572 -45.248 1.00 63.47 102 MET A C 1
ATOM 815 O O . MET A 1 102 ? 28.180 4.217 -45.916 1.00 63.47 102 MET A O 1
ATOM 819 N N . GLU A 1 103 ? 27.760 2.525 -44.514 1.00 67.38 103 GLU A N 1
ATOM 820 C CA . GLU A 1 103 ? 29.130 1.999 -44.463 1.00 67.38 103 GLU A CA 1
ATOM 821 C C . GLU A 1 103 ? 29.566 1.479 -45.843 1.00 67.38 103 GLU A C 1
ATOM 823 O O . GLU A 1 103 ? 30.603 1.885 -46.356 1.00 67.38 103 GLU A O 1
ATOM 828 N N . GLY A 1 104 ? 28.707 0.709 -46.522 1.00 63.25 104 GLY A N 1
ATOM 829 C CA . GLY A 1 104 ? 28.952 0.286 -47.905 1.00 63.25 104 GLY A CA 1
ATOM 830 C C . GLY A 1 104 ? 29.002 1.445 -48.913 1.00 63.25 104 GLY A C 1
ATOM 831 O O . GLY A 1 104 ? 29.742 1.371 -49.894 1.00 63.25 104 GLY A O 1
ATOM 832 N N . LEU A 1 105 ? 28.253 2.530 -48.676 1.00 58.94 105 LEU A N 1
ATOM 833 C CA . LEU A 1 105 ? 28.345 3.760 -49.470 1.00 58.94 105 LEU A CA 1
ATOM 834 C C . LEU A 1 105 ? 29.658 4.507 -49.207 1.00 58.94 105 LEU A C 1
ATOM 836 O O . LEU A 1 105 ? 30.284 4.948 -50.166 1.00 58.94 105 LEU A O 1
ATOM 840 N N . ALA A 1 106 ? 30.106 4.607 -47.955 1.00 55.59 106 ALA A N 1
ATOM 841 C CA . ALA A 1 106 ? 31.377 5.227 -47.585 1.00 55.59 106 ALA A CA 1
ATOM 842 C C . ALA A 1 106 ? 32.577 4.463 -48.172 1.00 55.59 106 ALA A C 1
ATOM 844 O O . ALA A 1 106 ? 33.470 5.087 -48.738 1.00 55.59 106 ALA A O 1
ATOM 845 N N . ASP A 1 107 ? 32.549 3.127 -48.149 1.00 56.34 107 ASP A N 1
ATOM 846 C CA . ASP A 1 107 ? 33.561 2.286 -48.802 1.00 56.34 107 ASP A CA 1
ATOM 847 C C . ASP A 1 107 ? 33.563 2.465 -50.330 1.00 56.34 107 ASP A C 1
ATOM 849 O O . ASP A 1 107 ? 34.617 2.441 -50.964 1.00 56.34 107 ASP A O 1
ATOM 853 N N . SER A 1 108 ? 32.392 2.695 -50.939 1.00 55.91 108 SER A N 1
ATOM 854 C CA . SER A 1 108 ? 32.283 2.963 -52.381 1.00 55.91 108 SER A CA 1
ATOM 855 C C . SER A 1 108 ? 32.708 4.386 -52.776 1.00 55.91 108 SER A C 1
ATOM 857 O O . SER A 1 108 ? 33.275 4.580 -53.850 1.00 55.91 108 SER A O 1
ATOM 859 N N . LEU A 1 109 ? 32.493 5.369 -51.896 1.00 47.88 109 LEU A N 1
ATOM 860 C CA . LEU A 1 109 ? 32.914 6.765 -52.061 1.00 47.88 109 LEU A CA 1
ATOM 861 C C . LEU A 1 109 ? 34.400 6.963 -51.726 1.00 47.88 109 LEU A C 1
ATOM 863 O O . LEU A 1 109 ? 35.031 7.863 -52.262 1.00 47.88 109 LEU A O 1
ATOM 867 N N . GLY A 1 110 ? 35.007 6.090 -50.919 1.00 48.88 110 GLY A N 1
ATOM 868 C CA . GLY A 1 110 ? 36.460 6.056 -50.722 1.00 48.88 110 GLY A CA 1
ATOM 869 C C . GLY A 1 110 ? 37.246 5.641 -51.975 1.00 48.88 110 GLY A C 1
ATOM 870 O O . GLY A 1 110 ? 38.456 5.845 -52.033 1.00 48.88 110 GLY A O 1
ATOM 871 N N . VAL A 1 111 ? 36.570 5.078 -52.986 1.00 48.94 111 VAL A N 1
ATOM 872 C CA . VAL A 1 111 ? 37.153 4.689 -54.284 1.00 48.94 111 VAL A CA 1
ATOM 873 C C . VAL A 1 111 ? 36.892 5.739 -55.378 1.00 48.94 111 VAL A C 1
ATOM 875 O O . VAL A 1 111 ? 37.577 5.742 -56.400 1.00 48.94 111 VAL A O 1
ATOM 878 N N . LEU A 1 112 ? 35.938 6.651 -55.174 1.00 48.97 112 LEU A N 1
ATOM 879 C CA . LEU A 1 112 ? 35.566 7.706 -56.119 1.00 48.97 112 LEU A CA 1
ATOM 880 C C . LEU A 1 112 ? 35.482 9.033 -55.364 1.00 48.97 112 LEU A C 1
ATOM 882 O O . LEU A 1 112 ? 34.478 9.281 -54.703 1.00 48.97 112 LEU A O 1
ATOM 886 N N . ASP A 1 113 ? 36.545 9.841 -55.475 1.00 50.09 113 ASP A N 1
ATOM 887 C CA . ASP A 1 113 ? 36.679 11.216 -54.963 1.00 50.09 113 ASP A CA 1
ATOM 888 C C . ASP A 1 113 ? 35.315 11.911 -54.780 1.00 50.09 113 ASP A C 1
ATOM 890 O O . ASP A 1 113 ? 34.658 12.299 -55.748 1.00 50.09 113 ASP A O 1
ATOM 894 N N . ALA A 1 114 ? 34.855 12.024 -53.531 1.00 53.47 114 ALA A N 1
ATOM 895 C CA . ALA A 1 114 ? 33.554 12.600 -53.215 1.00 53.47 114 ALA A CA 1
ATOM 896 C C . ALA A 1 114 ? 33.612 14.138 -53.253 1.00 53.47 114 ALA A C 1
ATOM 898 O O . ALA A 1 114 ? 34.322 14.763 -52.463 1.00 53.47 114 ALA A O 1
ATOM 899 N N . ASP A 1 115 ? 32.823 14.750 -54.141 1.00 57.38 115 ASP A N 1
ATOM 900 C CA . ASP A 1 115 ? 32.632 16.202 -54.211 1.00 57.38 115 ASP A CA 1
ATOM 901 C C . ASP A 1 115 ? 32.010 16.757 -52.912 1.00 57.38 115 ASP A C 1
ATOM 903 O O . ASP A 1 115 ? 31.016 16.235 -52.394 1.00 57.38 115 ASP A O 1
ATOM 907 N N . GLN A 1 116 ? 32.575 17.862 -52.408 1.00 55.75 116 GLN A N 1
ATOM 908 C CA . GLN A 1 116 ? 32.214 18.518 -51.136 1.00 55.75 116 GLN A CA 1
ATOM 909 C C . GLN A 1 116 ? 30.720 18.872 -51.005 1.00 55.75 116 GLN A C 1
ATOM 911 O O . GLN A 1 116 ? 30.190 18.924 -49.893 1.00 55.75 116 GLN A O 1
ATOM 916 N N . ASP A 1 117 ? 30.017 19.061 -52.123 1.00 53.09 117 ASP A N 1
ATOM 917 C CA . ASP A 1 117 ? 28.586 19.375 -52.139 1.00 53.09 117 ASP A CA 1
ATOM 918 C C . ASP A 1 117 ? 27.701 18.203 -51.680 1.00 53.09 117 ASP A C 1
ATOM 920 O O . ASP A 1 117 ? 26.624 18.430 -51.125 1.00 53.09 117 ASP A O 1
ATOM 924 N N . MET A 1 118 ? 28.137 16.949 -51.865 1.00 57.69 118 MET A N 1
ATOM 925 C CA . MET A 1 118 ? 27.384 15.787 -51.375 1.00 57.69 118 MET A CA 1
ATOM 926 C C . MET A 1 118 ? 27.519 15.606 -49.863 1.00 57.69 118 MET A C 1
ATOM 928 O O . MET A 1 118 ? 26.532 15.277 -49.209 1.00 57.69 118 MET A O 1
ATOM 932 N N . LEU A 1 119 ? 28.702 15.874 -49.299 1.00 57.84 119 LEU A N 1
ATOM 933 C CA . LEU A 1 119 ? 28.919 15.833 -47.848 1.00 57.84 119 LEU A CA 1
ATOM 934 C C . LEU A 1 119 ? 28.068 16.890 -47.136 1.00 57.84 119 LEU A C 1
ATOM 936 O O . LEU A 1 119 ? 27.392 16.579 -46.160 1.00 57.84 119 LEU A O 1
ATOM 940 N N . ARG A 1 120 ? 28.002 18.103 -47.695 1.00 61.59 120 ARG A N 1
ATOM 941 C CA . ARG A 1 120 ? 27.194 19.198 -47.147 1.00 61.59 120 ARG A CA 1
ATOM 942 C C . ARG A 1 120 ? 25.693 18.890 -47.143 1.00 61.59 120 ARG A C 1
ATOM 944 O O . ARG A 1 120 ? 25.018 19.160 -46.157 1.00 61.59 120 ARG A O 1
ATOM 951 N N . ARG A 1 121 ? 25.170 18.266 -48.207 1.00 58.91 121 ARG A N 1
ATOM 952 C CA . ARG A 1 121 ? 23.760 17.828 -48.257 1.00 58.91 121 ARG A CA 1
ATOM 953 C C . ARG A 1 121 ? 23.456 16.715 -47.259 1.00 58.91 121 ARG A C 1
ATOM 955 O O . ARG A 1 121 ? 22.370 16.693 -46.695 1.00 58.91 121 ARG A O 1
ATOM 962 N N . LEU A 1 122 ? 24.408 15.810 -47.025 1.00 53.69 122 LEU A N 1
ATOM 963 C CA . LEU A 1 122 ? 24.248 14.727 -46.056 1.00 53.69 122 LEU A CA 1
ATOM 964 C C . LEU A 1 122 ? 24.210 15.259 -44.613 1.00 53.69 122 LEU A C 1
ATOM 966 O O . LEU A 1 122 ? 23.416 14.783 -43.805 1.00 53.69 122 LEU A O 1
ATOM 970 N N . GLU A 1 123 ? 25.036 16.262 -44.304 1.00 55.59 123 GLU A N 1
ATOM 971 C CA . GLU A 1 123 ? 25.019 16.974 -43.020 1.00 55.59 123 GLU A CA 1
ATOM 972 C C . GLU A 1 123 ? 23.720 17.772 -42.826 1.00 55.59 123 GLU A C 1
ATOM 974 O O . GLU A 1 123 ? 23.126 17.727 -41.748 1.00 55.59 123 GLU A O 1
ATOM 979 N N . GLU A 1 124 ? 23.231 18.446 -43.871 1.00 56.34 124 GLU A N 1
ATOM 980 C CA . GLU A 1 124 ? 21.953 19.172 -43.846 1.00 56.34 124 GLU A CA 1
ATOM 981 C C . GLU A 1 124 ? 20.758 18.219 -43.646 1.00 56.34 124 GLU A C 1
ATOM 983 O O . GLU A 1 124 ? 19.883 18.484 -42.817 1.00 56.34 124 GLU A O 1
ATOM 988 N N . ASP A 1 125 ? 20.743 17.067 -44.324 1.00 57.12 125 ASP A N 1
ATOM 989 C CA . ASP A 1 125 ? 19.708 16.041 -44.149 1.00 57.12 125 ASP A CA 1
ATOM 990 C C . ASP A 1 125 ? 19.760 15.392 -42.753 1.00 57.12 125 ASP A C 1
ATOM 992 O O . ASP A 1 125 ? 18.709 15.117 -42.160 1.00 57.12 125 ASP A O 1
ATOM 996 N N . ALA A 1 126 ? 20.959 15.183 -42.194 1.00 52.47 126 ALA A N 1
ATOM 997 C CA . ALA A 1 126 ? 21.140 14.682 -40.831 1.00 52.47 126 ALA A CA 1
ATOM 998 C C . ALA A 1 126 ? 20.633 15.690 -39.786 1.00 52.47 126 ALA A C 1
ATOM 1000 O O . ALA A 1 126 ? 19.854 15.321 -38.905 1.00 52.47 126 ALA A O 1
ATOM 1001 N N . ALA A 1 127 ? 20.968 16.974 -39.939 1.00 51.50 127 ALA A N 1
ATOM 1002 C CA . ALA A 1 127 ? 20.477 18.041 -39.070 1.00 51.50 127 ALA A CA 1
ATOM 1003 C C . ALA A 1 127 ? 18.944 18.193 -39.146 1.00 51.50 127 ALA A C 1
ATOM 1005 O O . ALA A 1 127 ? 18.276 18.411 -38.134 1.00 51.50 127 ALA A O 1
ATOM 1006 N N . HIS A 1 128 ? 18.348 18.013 -40.329 1.00 54.59 128 HIS A N 1
ATOM 1007 C CA . HIS A 1 128 ? 16.892 18.001 -40.485 1.00 54.59 128 HIS A CA 1
ATOM 1008 C C . HIS A 1 128 ? 16.223 16.776 -39.851 1.00 54.59 128 HIS A C 1
ATOM 1010 O O . HIS A 1 128 ? 15.088 16.880 -39.372 1.00 54.59 128 HIS A O 1
ATOM 1016 N N . ALA A 1 129 ? 16.887 15.621 -39.844 1.00 51.12 129 ALA A N 1
ATOM 1017 C CA . ALA A 1 129 ? 16.390 14.431 -39.165 1.00 51.12 129 ALA A CA 1
ATOM 1018 C C . ALA A 1 129 ? 16.401 14.605 -37.637 1.00 51.12 129 ALA A C 1
ATOM 1020 O O . ALA A 1 129 ? 15.418 14.243 -36.989 1.00 51.12 129 ALA A O 1
ATOM 1021 N N . GLU A 1 130 ? 17.449 15.216 -37.079 1.00 48.41 130 GLU A N 1
ATOM 1022 C CA . GLU A 1 130 ? 17.541 15.542 -35.649 1.00 48.41 130 GLU A CA 1
ATOM 1023 C C . GLU A 1 130 ? 16.491 16.583 -35.235 1.00 48.41 130 GLU A C 1
ATOM 1025 O O . GLU A 1 130 ? 15.714 16.337 -34.313 1.00 48.41 130 GLU A O 1
ATOM 1030 N N . ALA A 1 131 ? 16.331 17.667 -35.999 1.00 54.22 131 ALA A N 1
ATOM 1031 C CA . ALA A 1 131 ? 15.309 18.681 -35.723 1.00 54.22 131 ALA A CA 1
ATOM 1032 C C . ALA A 1 131 ? 13.871 18.119 -35.763 1.00 54.22 131 ALA A C 1
ATOM 1034 O O . ALA A 1 131 ? 12.997 18.556 -35.016 1.00 54.22 131 ALA A O 1
ATOM 1035 N N . ARG A 1 132 ? 13.597 17.120 -36.615 1.00 53.09 132 ARG A N 1
ATOM 1036 C CA . ARG A 1 132 ? 12.292 16.431 -36.648 1.00 53.09 132 ARG A CA 1
ATOM 1037 C C . ARG A 1 132 ? 12.053 15.550 -35.422 1.00 53.09 132 ARG A C 1
ATOM 1039 O O . ARG A 1 132 ? 10.896 15.358 -35.048 1.00 53.09 132 ARG A O 1
ATOM 1046 N N . LEU A 1 133 ? 13.110 15.006 -34.820 1.00 55.84 133 LEU A N 1
ATOM 1047 C CA . LEU A 1 133 ? 13.015 14.233 -33.581 1.00 55.84 133 LEU A CA 1
ATOM 1048 C C . LEU A 1 133 ? 12.751 15.146 -32.379 1.00 55.84 133 LEU A C 1
ATOM 1050 O O . LEU A 1 133 ? 11.900 14.805 -31.558 1.00 55.84 133 LEU A O 1
ATOM 1054 N N . ASP A 1 134 ? 13.378 16.322 -32.332 1.00 52.28 134 ASP A N 1
ATOM 1055 C CA . ASP A 1 134 ? 13.145 17.316 -31.276 1.00 52.28 134 ASP A CA 1
ATOM 1056 C C . ASP A 1 134 ? 11.718 17.883 -31.320 1.00 52.28 134 ASP A C 1
ATOM 1058 O O . ASP A 1 134 ? 11.031 17.923 -30.300 1.00 52.28 134 ASP A O 1
ATOM 1062 N N . ILE A 1 135 ? 11.201 18.198 -32.514 1.00 57.41 135 ILE A N 1
ATOM 1063 C CA . ILE A 1 135 ? 9.814 18.670 -32.679 1.00 57.41 135 ILE A CA 1
ATOM 1064 C C . ILE A 1 135 ? 8.801 17.588 -32.260 1.00 57.41 135 ILE A C 1
ATOM 1066 O O . ILE A 1 135 ? 7.776 17.893 -31.654 1.00 57.41 135 ILE A O 1
ATOM 1070 N N . ALA A 1 136 ? 9.073 16.309 -32.539 1.00 53.53 136 ALA A N 1
ATOM 1071 C CA . ALA A 1 136 ? 8.199 15.210 -32.119 1.00 53.53 136 ALA A CA 1
ATOM 1072 C C . ALA A 1 136 ? 8.199 14.992 -30.591 1.00 53.53 136 ALA A C 1
ATOM 1074 O O . ALA A 1 136 ? 7.195 14.540 -30.034 1.00 53.53 136 ALA A O 1
ATOM 1075 N N . LEU A 1 137 ? 9.306 15.321 -29.919 1.00 50.31 137 LEU A N 1
ATOM 1076 C CA . LEU A 1 137 ? 9.427 15.345 -28.460 1.00 50.31 137 LEU A CA 1
ATOM 1077 C C . LEU A 1 137 ? 8.625 16.505 -27.853 1.00 50.31 137 LEU A C 1
ATOM 1079 O O . LEU A 1 137 ? 7.862 16.279 -26.911 1.00 50.31 137 LEU A O 1
ATOM 1083 N N . GLU A 1 138 ? 8.721 17.704 -28.432 1.00 50.59 138 GLU A N 1
ATOM 1084 C CA . GLU A 1 138 ? 7.976 18.889 -27.987 1.00 50.59 138 GLU A CA 1
ATOM 1085 C C . GLU A 1 138 ? 6.451 18.728 -28.146 1.00 50.59 138 GLU A C 1
ATOM 1087 O O . GLU A 1 138 ? 5.681 19.077 -27.243 1.00 50.59 138 GLU A O 1
ATOM 1092 N N . ASP A 1 139 ? 5.996 18.114 -29.242 1.00 48.78 139 ASP A N 1
ATOM 1093 C CA . ASP A 1 139 ? 4.570 17.904 -29.536 1.00 48.78 139 ASP A CA 1
ATOM 1094 C C . ASP A 1 139 ? 3.936 16.815 -28.635 1.00 48.78 139 ASP A C 1
ATOM 1096 O O . ASP A 1 139 ? 2.743 16.855 -28.307 1.00 48.78 139 ASP A O 1
ATOM 1100 N N . ALA A 1 140 ? 4.747 15.860 -28.157 1.00 48.00 140 ALA A N 1
ATOM 1101 C CA . ALA A 1 140 ? 4.346 14.868 -27.157 1.00 48.00 140 ALA A CA 1
ATOM 1102 C C . ALA A 1 140 ? 4.232 15.468 -25.742 1.00 48.00 140 ALA A C 1
ATOM 1104 O O . ALA A 1 140 ? 3.366 15.043 -24.972 1.00 48.00 140 ALA A O 1
ATOM 1105 N N . THR A 1 141 ? 5.039 16.482 -25.409 1.00 46.84 141 THR A N 1
ATOM 1106 C CA 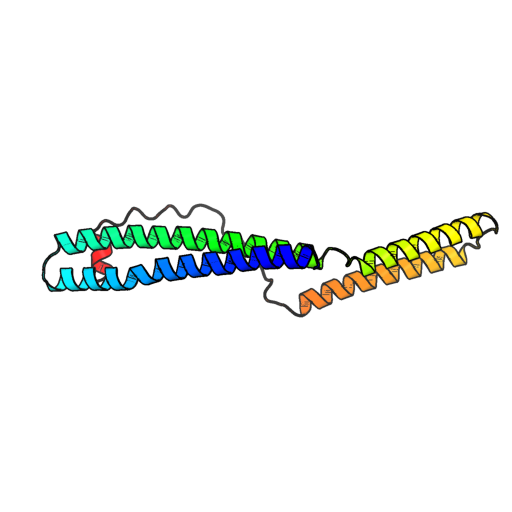. THR A 1 141 ? 4.902 17.256 -24.162 1.00 46.84 141 THR A CA 1
ATOM 1107 C C . THR A 1 141 ? 3.747 18.261 -24.199 1.00 46.84 141 THR A C 1
ATOM 1109 O O . THR A 1 141 ? 3.065 18.436 -23.191 1.00 46.84 141 THR A O 1
ATOM 1112 N N . ALA A 1 142 ? 3.444 18.864 -25.354 1.00 48.47 142 ALA A N 1
ATOM 1113 C CA . ALA A 1 142 ? 2.353 19.835 -25.490 1.00 48.47 142 ALA A CA 1
ATOM 1114 C C . ALA A 1 142 ? 0.948 19.206 -25.368 1.00 48.47 142 ALA A C 1
ATOM 1116 O O . ALA A 1 142 ? 0.001 19.867 -24.941 1.00 48.47 142 ALA A O 1
ATOM 1117 N N . LYS A 1 143 ? 0.798 17.914 -25.695 1.00 46.12 143 LYS A N 1
ATOM 1118 C CA . LYS A 1 143 ? -0.476 17.177 -25.581 1.00 46.12 143 LYS A CA 1
ATOM 1119 C C . LYS A 1 143 ? -0.785 16.634 -24.186 1.00 46.12 143 LYS A C 1
ATOM 1121 O O . LYS A 1 143 ? -1.847 16.036 -24.014 1.00 46.12 143 LYS A O 1
ATOM 1126 N N . ASN A 1 144 ? 0.088 16.837 -23.197 1.00 43.03 144 ASN A N 1
ATOM 1127 C CA . ASN A 1 144 ? -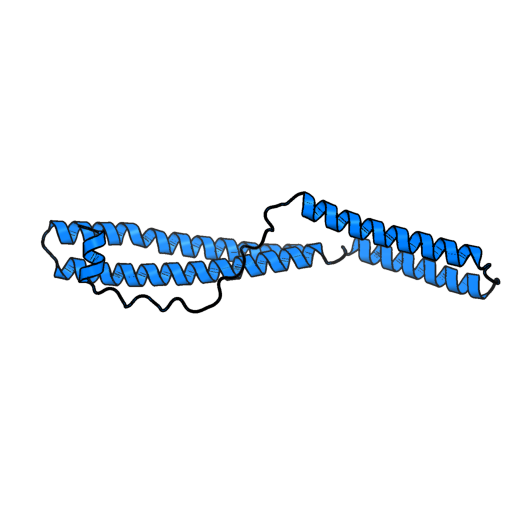0.160 16.372 -21.835 1.00 43.03 144 ASN A CA 1
ATOM 1128 C C . ASN A 1 144 ? 0.337 17.379 -20.773 1.00 43.03 144 ASN A C 1
ATOM 1130 O O . ASN A 1 144 ? 1.418 17.202 -20.211 1.00 43.03 144 ASN A O 1
ATOM 1134 N N . PRO A 1 145 ? -0.444 18.433 -20.463 1.00 45.38 145 PRO A N 1
ATOM 1135 C CA . PRO A 1 145 ? -0.066 19.444 -19.471 1.00 45.38 145 PRO A CA 1
ATOM 1136 C C . PRO A 1 145 ? -0.086 18.954 -18.007 1.00 45.38 145 PRO A C 1
ATOM 1138 O O . PRO A 1 145 ? 0.191 19.737 -17.104 1.00 45.38 145 PRO A O 1
ATOM 1141 N N . GLU A 1 146 ? -0.368 17.675 -17.734 1.00 46.97 146 GLU A N 1
ATOM 1142 C CA . GLU A 1 146 ? -0.357 17.112 -16.371 1.00 46.97 146 GLU A CA 1
ATOM 1143 C C . GLU A 1 146 ? 1.040 16.720 -15.850 1.00 46.97 146 GLU A C 1
ATOM 1145 O O . GLU A 1 146 ? 1.164 16.235 -14.728 1.00 46.97 146 GLU A O 1
ATOM 1150 N N . LEU A 1 147 ? 2.112 16.974 -16.611 1.00 47.25 147 LEU A N 1
ATOM 1151 C CA . LEU A 1 147 ? 3.494 16.782 -16.145 1.00 47.25 147 LEU A CA 1
ATOM 1152 C C . LEU A 1 147 ? 4.113 18.026 -15.478 1.00 47.25 147 LEU A C 1
ATOM 1154 O O . LEU A 1 147 ? 5.331 18.095 -15.302 1.00 47.25 147 LEU A O 1
ATOM 1158 N N . ALA A 1 148 ? 3.295 19.008 -15.089 1.00 40.66 148 ALA A N 1
ATOM 1159 C CA . ALA A 1 148 ? 3.747 20.085 -14.222 1.00 40.66 148 ALA A CA 1
ATOM 1160 C C . ALA A 1 148 ? 4.002 19.518 -12.818 1.00 40.66 148 ALA A C 1
ATOM 1162 O O . ALA A 1 148 ? 3.084 19.307 -12.027 1.00 40.66 148 ALA A O 1
ATOM 1163 N N . LEU A 1 149 ? 5.279 19.253 -12.542 1.00 56.00 149 LEU A N 1
ATOM 1164 C CA . LEU A 1 149 ? 5.836 19.057 -11.208 1.00 56.00 149 LEU A CA 1
ATOM 1165 C C . LEU A 1 149 ? 5.145 19.995 -10.200 1.00 56.00 149 LEU A C 1
ATOM 1167 O O . LEU A 1 149 ? 5.285 21.214 -10.340 1.00 56.00 149 LEU A O 1
ATOM 1171 N N . PRO A 1 150 ? 4.475 19.505 -9.142 1.00 46.34 150 PRO A N 1
ATOM 1172 C CA . PRO A 1 150 ? 4.437 20.295 -7.932 1.00 46.34 150 PRO A CA 1
ATOM 1173 C C . PRO A 1 150 ? 5.869 20.348 -7.402 1.00 46.34 150 PRO A C 1
ATOM 1175 O O . PRO A 1 150 ? 6.517 19.319 -7.188 1.00 46.34 150 PRO A O 1
ATOM 1178 N N . ALA A 1 151 ? 6.358 21.578 -7.276 1.00 46.31 151 ALA A N 1
ATOM 1179 C CA . ALA A 1 151 ? 7.601 21.903 -6.616 1.00 46.31 151 ALA A CA 1
ATOM 1180 C C . ALA A 1 151 ? 7.704 21.165 -5.277 1.00 46.31 151 ALA A C 1
ATOM 1182 O O . ALA A 1 151 ? 6.742 21.066 -4.515 1.00 46.31 151 ALA A O 1
ATOM 1183 N N . ASP A 1 152 ? 8.903 20.659 -5.044 1.00 50.34 152 ASP A N 1
ATOM 1184 C CA . ASP A 1 152 ? 9.428 20.211 -3.767 1.00 50.34 152 ASP A CA 1
ATOM 1185 C C . ASP A 1 152 ? 8.931 21.084 -2.595 1.00 50.34 152 ASP A C 1
ATOM 1187 O O . ASP A 1 152 ? 9.133 22.302 -2.615 1.00 50.34 152 ASP A O 1
ATOM 1191 N N . PRO A 1 153 ? 8.354 20.501 -1.533 1.00 46.78 153 PRO A N 1
ATOM 1192 C CA . PRO A 1 153 ? 8.596 20.997 -0.199 1.00 46.78 153 PRO A CA 1
ATOM 1193 C C . PRO A 1 153 ? 9.637 20.084 0.456 1.00 46.78 153 PRO A C 1
ATOM 1195 O O . PRO A 1 153 ? 9.340 18.969 0.891 1.00 46.78 153 PRO A O 1
ATOM 1198 N N . GLY A 1 154 ? 10.866 20.595 0.548 1.00 40.34 154 GLY A N 1
ATOM 1199 C CA . GLY A 1 154 ? 11.831 20.133 1.539 1.00 40.34 154 GLY A CA 1
ATOM 1200 C C . GLY A 1 154 ? 11.320 20.341 2.978 1.00 40.34 154 GLY A C 1
ATOM 1201 O O . GLY A 1 154 ? 10.188 20.762 3.209 1.00 40.34 154 GLY A O 1
ATOM 1202 N N . PRO A 1 155 ? 12.179 20.081 3.965 1.00 57.84 155 PRO A N 1
ATOM 1203 C CA . PRO A 1 155 ? 12.199 18.861 4.758 1.00 57.84 155 PRO A CA 1
ATOM 1204 C C . PRO A 1 155 ? 11.428 19.004 6.082 1.00 57.84 155 PRO A C 1
ATOM 1206 O O . PRO A 1 155 ? 11.149 20.104 6.538 1.00 57.84 155 PRO A O 1
ATOM 1209 N N . GLU A 1 156 ? 11.182 17.865 6.737 1.00 52.09 156 GLU A N 1
ATOM 1210 C CA . GLU A 1 156 ? 10.919 17.793 8.184 1.00 52.09 156 GLU A CA 1
ATOM 1211 C C . GLU A 1 156 ? 9.636 18.489 8.685 1.00 52.09 156 GLU A C 1
ATOM 1213 O O . GLU A 1 156 ? 9.667 19.467 9.427 1.00 52.09 156 GLU A O 1
ATOM 1218 N N . GLU A 1 157 ? 8.473 17.896 8.403 1.00 42.09 157 GLU A N 1
ATOM 1219 C CA . GLU A 1 157 ? 7.352 18.048 9.332 1.00 42.09 157 GLU A CA 1
ATOM 1220 C C . GLU A 1 157 ? 7.498 16.962 10.400 1.00 42.09 157 GLU A C 1
ATOM 1222 O O . GLU A 1 157 ? 7.271 15.771 10.159 1.00 42.09 157 GLU A O 1
ATOM 1227 N N . ALA A 1 158 ? 8.002 17.384 11.562 1.00 43.12 158 ALA A N 1
ATOM 1228 C CA . ALA A 1 158 ? 8.067 16.584 12.770 1.00 43.12 158 ALA A CA 1
ATOM 1229 C C . ALA A 1 158 ? 6.759 15.802 12.934 1.00 43.12 158 ALA A C 1
ATOM 1231 O O . ALA A 1 158 ? 5.672 16.374 12.838 1.00 43.12 158 ALA A O 1
ATOM 1232 N N . ALA A 1 159 ? 6.872 14.492 13.174 1.00 49.06 159 ALA A N 1
ATOM 1233 C CA . ALA A 1 159 ? 5.729 13.678 13.555 1.00 49.06 159 ALA A CA 1
ATOM 1234 C C . ALA A 1 159 ? 4.939 14.444 14.630 1.00 49.06 159 ALA A C 1
ATOM 1236 O O . ALA A 1 159 ? 5.5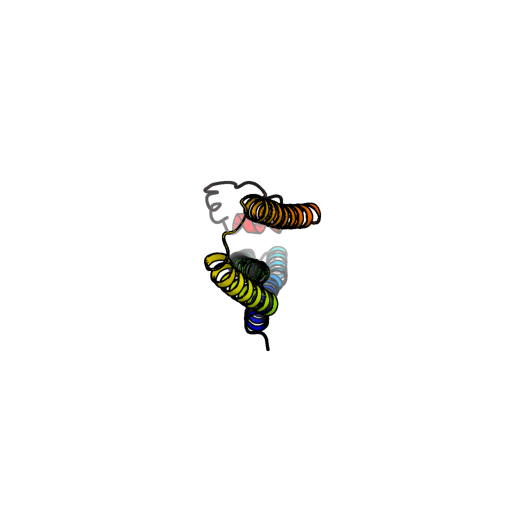46 14.812 15.645 1.00 49.06 159 ALA A O 1
ATOM 1237 N N . PRO A 1 160 ? 3.634 14.727 14.432 1.00 53.47 160 PRO A N 1
ATOM 1238 C CA . PRO A 1 160 ? 2.856 15.316 15.504 1.00 53.47 160 PRO A CA 1
ATOM 1239 C C . PRO A 1 160 ? 2.994 14.385 16.713 1.00 53.47 160 PRO A C 1
ATOM 1241 O O . PRO A 1 160 ? 3.053 13.160 16.525 1.00 53.47 160 PRO A O 1
ATO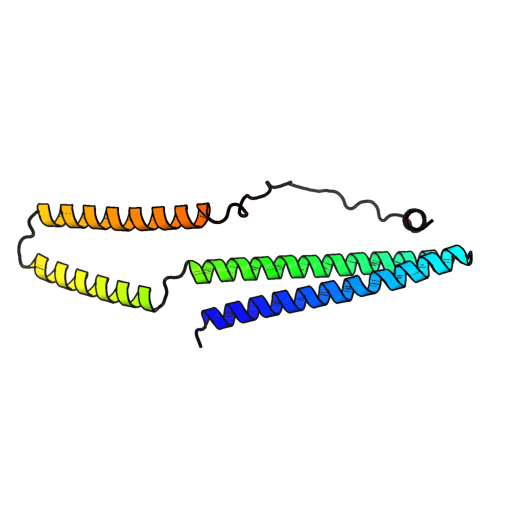M 1244 N N . PRO A 1 161 ? 3.119 14.934 17.935 1.00 55.53 161 PRO A N 1
ATOM 1245 C CA . PRO A 1 161 ? 3.209 14.106 19.127 1.00 55.53 161 PRO A CA 1
ATOM 1246 C C . PRO A 1 161 ? 2.063 13.101 19.077 1.00 55.53 161 PRO A C 1
ATOM 1248 O O . PRO A 1 161 ? 0.949 13.485 18.719 1.00 55.53 161 PRO A O 1
ATOM 1251 N N . LEU A 1 162 ? 2.361 11.824 19.357 1.00 49.59 162 LEU A N 1
ATOM 1252 C CA . LEU A 1 162 ? 1.356 10.767 19.480 1.00 49.59 162 LEU A CA 1
ATOM 1253 C C . LEU A 1 162 ? 0.180 11.356 20.253 1.00 49.59 162 LEU A C 1
ATOM 1255 O O . LEU A 1 162 ? 0.334 11.660 21.439 1.00 49.59 162 LEU A O 1
ATOM 1259 N N . SER A 1 163 ? -0.936 11.618 19.566 1.00 57.03 163 SER A N 1
ATOM 1260 C CA . SER A 1 163 ? -2.052 12.273 20.228 1.00 57.03 163 SER A CA 1
ATOM 1261 C C . SER A 1 163 ? -2.488 11.326 21.334 1.00 57.03 163 SER A C 1
ATOM 1263 O O . SER A 1 163 ? -2.549 10.103 21.147 1.00 57.03 163 SER A O 1
ATOM 1265 N N . THR A 1 164 ? -2.684 11.861 22.532 1.00 61.16 164 THR A N 1
ATOM 1266 C CA . THR A 1 164 ? -3.064 10.995 23.639 1.00 61.16 164 THR A CA 1
ATOM 1267 C C . THR A 1 164 ? -4.413 10.364 23.319 1.00 61.16 164 THR A C 1
ATOM 1269 O O . THR A 1 164 ? -5.202 10.917 22.551 1.00 61.16 164 THR A O 1
ATOM 1272 N N . ALA A 1 165 ? -4.700 9.187 23.881 1.00 57.06 165 ALA A N 1
ATOM 1273 C CA . ALA A 1 165 ? -5.971 8.504 23.631 1.00 57.06 165 ALA A CA 1
ATOM 1274 C C . ALA A 1 165 ? -7.195 9.406 23.905 1.00 57.06 165 ALA A C 1
ATOM 1276 O O . ALA A 1 165 ? -8.265 9.162 23.366 1.00 57.06 165 ALA A O 1
ATOM 1277 N N . GLU A 1 166 ? -7.037 10.453 24.718 1.00 59.28 166 GLU A N 1
ATOM 1278 C CA . GLU A 1 166 ? -8.064 11.456 25.006 1.00 59.28 166 GLU A CA 1
ATOM 1279 C C . GLU A 1 166 ? -8.263 12.484 23.880 1.00 59.28 166 GLU A C 1
ATOM 1281 O O . GLU A 1 166 ? -9.382 12.949 23.683 1.00 59.28 166 GLU A O 1
ATOM 1286 N N . ASP A 1 167 ? -7.230 12.790 23.094 1.00 69.75 167 ASP A N 1
ATOM 1287 C CA . ASP A 1 167 ? -7.325 13.697 21.944 1.00 69.75 167 ASP A CA 1
ATOM 1288 C C . ASP A 1 167 ? -8.024 13.031 20.755 1.00 69.75 167 ASP A C 1
ATOM 1290 O O . ASP A 1 167 ? -8.828 13.663 20.077 1.00 69.75 167 ASP A O 1
ATOM 1294 N N . ILE A 1 168 ? -7.788 11.730 20.553 1.00 64.50 168 ILE A N 1
ATOM 1295 C CA . ILE A 1 168 ? -8.424 10.947 19.480 1.00 64.50 168 ILE A CA 1
ATOM 1296 C C . ILE A 1 168 ? -9.932 10.856 19.715 1.00 64.50 168 ILE A C 1
ATOM 1298 O O . ILE A 1 168 ? -10.723 10.929 18.781 1.00 64.50 168 ILE A O 1
ATOM 1302 N N . LEU A 1 169 ? -10.352 10.701 20.973 1.00 64.88 169 LEU A N 1
ATOM 1303 C CA . LEU A 1 169 ? -11.770 10.560 21.302 1.00 64.88 169 LEU A CA 1
ATOM 1304 C C . LEU A 1 169 ? -12.571 11.836 21.011 1.00 64.88 169 LEU A C 1
ATOM 1306 O O . LEU A 1 169 ? -13.740 11.713 20.661 1.00 64.88 169 LEU A O 1
ATOM 1310 N N . LYS A 1 170 ? -11.953 13.025 21.062 1.00 70.88 170 LYS A N 1
ATOM 1311 C CA . LYS A 1 170 ? -12.608 14.293 20.692 1.00 70.88 170 LYS A CA 1
ATOM 1312 C C . LYS A 1 170 ? -12.969 14.385 19.209 1.00 70.88 170 LYS A C 1
ATOM 1314 O O . LYS A 1 170 ? -13.857 15.152 18.864 1.00 70.88 170 LYS A O 1
ATOM 1319 N N . GLU A 1 171 ? -12.320 13.618 18.331 1.00 71.88 171 GLU A N 1
ATOM 1320 C CA . GLU A 1 171 ? -12.703 13.543 16.911 1.00 71.88 171 GLU A CA 1
ATOM 1321 C C . GLU A 1 171 ? -14.023 12.775 16.700 1.00 71.88 171 GLU A C 1
ATOM 1323 O O . GLU A 1 171 ? -14.600 12.817 15.611 1.00 71.88 171 GLU A O 1
ATOM 1328 N N . PHE A 1 172 ? -14.492 12.052 17.725 1.00 61.00 172 PHE A N 1
ATOM 1329 C CA . PHE A 1 172 ? -15.639 11.145 17.656 1.00 61.00 172 PHE A CA 1
ATOM 1330 C C . PHE A 1 172 ? -16.777 11.470 18.641 1.00 61.00 172 PHE A C 1
ATOM 1332 O O . PHE A 1 172 ? -17.765 10.727 18.642 1.00 61.00 172 PHE A O 1
ATOM 1339 N N . GLU A 1 173 ? -16.644 12.521 19.459 1.00 55.28 173 GLU A N 1
ATOM 1340 C CA . GLU A 1 173 ? -17.726 13.109 20.279 1.00 55.28 173 GLU A CA 1
ATOM 1341 C C . GLU A 1 173 ? -18.646 14.004 19.434 1.00 55.28 173 GLU A C 1
ATOM 1343 O O . GLU A 1 173 ? -19.878 13.920 19.650 1.00 55.28 173 GLU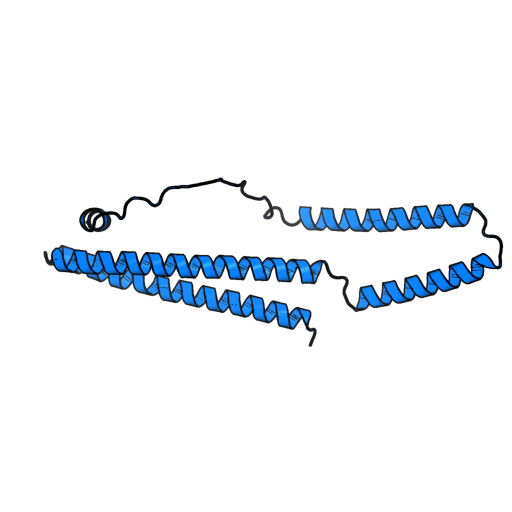 A O 1
#

Sequence (173 aa):
MDPRKQALAQLLAEVKLSEKKVQKAKAKLPPLEARIKQALVAGKRELAKRYALEFEEQKLAVRRCEQQLALAKRQYEEGLRKALEQPSAKQLRSMQHMAKAMEGLADSLGVLDADQDMLRRLEEDAAHAEARLDIALEDATAKNPELALPADPGPEEAAPPLSTAEDILKEFE